Protein AF-A0A8H1RW98-F1 (afdb_monomer_lite)

Structure (mmCIF, N/CA/C/O backbone):
data_AF-A0A8H1RW98-F1
#
_entry.id   AF-A0A8H1RW98-F1
#
loop_
_atom_site.group_PDB
_atom_site.id
_atom_site.type_symbol
_atom_site.label_atom_id
_atom_site.label_alt_id
_atom_site.label_comp_id
_atom_site.label_asym_id
_atom_site.label_entity_id
_atom_site.label_seq_id
_atom_site.pdbx_PDB_ins_code
_atom_site.Cartn_x
_atom_site.Cartn_y
_atom_site.Cartn_z
_atom_site.occupancy
_atom_site.B_iso_or_equiv
_atom_site.auth_seq_id
_atom_site.auth_comp_id
_atom_site.auth_asym_id
_atom_site.auth_atom_id
_atom_site.pdbx_PDB_model_num
ATOM 1 N N . MET A 1 1 ? -6.382 10.572 14.762 1.00 83.38 1 MET A N 1
ATOM 2 C CA . MET A 1 1 ? -5.608 10.424 13.511 1.00 83.38 1 MET A CA 1
ATOM 3 C C . MET A 1 1 ? -4.223 9.894 13.833 1.00 83.38 1 MET A C 1
ATOM 5 O O . MET A 1 1 ? -3.528 10.492 14.649 1.00 83.38 1 MET A O 1
ATOM 9 N N . LYS A 1 2 ? -3.853 8.757 13.242 1.00 90.38 2 LYS A N 1
ATOM 10 C CA . LYS A 1 2 ? -2.533 8.124 13.359 1.00 90.38 2 LYS A CA 1
ATOM 11 C C . LYS A 1 2 ? -1.809 8.184 12.015 1.00 90.38 2 LYS A C 1
ATOM 13 O O . LYS A 1 2 ? -2.433 8.382 10.975 1.00 90.38 2 LYS A O 1
ATOM 18 N N . LYS A 1 3 ? -0.489 8.003 12.041 1.00 92.81 3 LYS A N 1
ATOM 19 C CA . LYS A 1 3 ? 0.333 7.902 10.831 1.00 92.81 3 LYS A CA 1
ATOM 20 C C . LYS A 1 3 ? 0.627 6.436 10.549 1.00 92.81 3 LYS A C 1
ATOM 22 O O . LYS A 1 3 ? 1.068 5.715 11.436 1.00 92.81 3 LYS A O 1
ATOM 27 N N . LEU A 1 4 ? 0.398 6.009 9.320 1.00 93.62 4 LEU A N 1
ATOM 28 C CA . LEU A 1 4 ? 0.648 4.661 8.833 1.00 93.62 4 LEU A CA 1
ATOM 29 C C . LEU A 1 4 ? 1.777 4.721 7.807 1.00 93.62 4 LEU A C 1
ATOM 31 O O . LEU A 1 4 ? 1.611 5.306 6.738 1.00 93.62 4 LEU A O 1
ATOM 35 N N . LEU A 1 5 ? 2.925 4.135 8.128 1.00 95.44 5 LEU A N 1
ATOM 36 C CA . LEU A 1 5 ? 4.028 3.974 7.189 1.00 95.44 5 LEU A CA 1
ATOM 37 C C . LEU A 1 5 ? 3.795 2.699 6.382 1.00 95.44 5 LEU A C 1
ATOM 39 O O . LEU A 1 5 ? 3.791 1.614 6.952 1.00 95.44 5 LEU A O 1
ATOM 43 N N . VAL A 1 6 ? 3.610 2.825 5.073 1.00 95.00 6 VAL A N 1
ATOM 44 C CA . VAL A 1 6 ? 3.503 1.692 4.149 1.00 95.00 6 VAL A CA 1
ATOM 45 C C . VAL A 1 6 ? 4.788 1.616 3.346 1.00 95.00 6 VAL A C 1
ATOM 47 O O . VAL A 1 6 ? 5.151 2.583 2.677 1.00 95.00 6 VAL A O 1
ATOM 50 N N . THR A 1 7 ? 5.458 0.473 3.394 1.00 95.00 7 THR A N 1
ATOM 51 C CA . THR A 1 7 ? 6.730 0.229 2.714 1.00 95.00 7 THR A CA 1
ATOM 52 C C . THR A 1 7 ? 6.557 -0.894 1.708 1.00 95.00 7 THR A C 1
ATOM 54 O O . THR A 1 7 ? 6.054 -1.960 2.045 1.00 95.00 7 THR A O 1
ATOM 57 N N . ALA A 1 8 ? 6.993 -0.677 0.4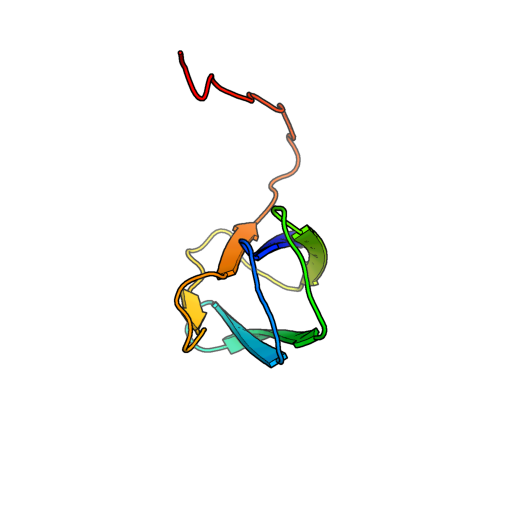75 1.00 94.19 8 ALA A N 1
ATOM 58 C CA . ALA A 1 8 ? 7.168 -1.727 -0.513 1.00 94.19 8 ALA A CA 1
ATOM 59 C C . ALA A 1 8 ? 8.656 -2.056 -0.645 1.00 94.19 8 ALA A C 1
ATOM 61 O O . ALA A 1 8 ? 9.494 -1.154 -0.680 1.00 94.19 8 ALA A O 1
ATOM 62 N N . LYS A 1 9 ? 8.984 -3.346 -0.753 1.00 94.31 9 LYS A N 1
ATOM 63 C CA . LYS A 1 9 ? 10.292 -3.792 -1.259 1.00 94.31 9 LYS A CA 1
ATOM 64 C C . LYS A 1 9 ? 10.401 -3.496 -2.763 1.00 94.31 9 LYS A C 1
ATOM 66 O O . LYS A 1 9 ? 9.517 -2.873 -3.343 1.00 94.31 9 LYS A O 1
ATOM 71 N N . LEU A 1 10 ? 11.458 -3.990 -3.405 1.00 94.12 10 LEU A N 1
ATOM 72 C CA . LEU A 1 10 ? 11.673 -3.848 -4.842 1.00 94.12 10 LEU A CA 1
ATOM 73 C C . LEU A 1 10 ? 10.449 -4.332 -5.635 1.00 94.12 10 LEU A C 1
ATOM 75 O O . LEU A 1 10 ? 9.930 -5.423 -5.390 1.00 94.12 10 LEU A O 1
ATOM 79 N N . PHE A 1 11 ? 10.017 -3.537 -6.611 1.00 91.94 11 PHE A N 1
ATOM 80 C CA . PHE A 1 11 ? 8.902 -3.883 -7.488 1.00 91.94 11 PHE A CA 1
ATOM 81 C C . PHE A 1 11 ? 9.143 -3.414 -8.919 1.00 91.94 11 PHE A C 1
ATOM 83 O O . PHE A 1 11 ? 9.802 -2.407 -9.172 1.00 91.94 11 PHE A O 1
ATOM 90 N N . ASN A 1 12 ? 8.565 -4.139 -9.872 1.00 93.88 12 ASN A N 1
ATOM 91 C CA . ASN A 1 12 ? 8.466 -3.720 -11.262 1.00 93.88 12 ASN A CA 1
ATOM 92 C C . ASN A 1 12 ? 7.056 -4.041 -11.765 1.00 93.88 12 ASN A C 1
ATOM 94 O O . ASN A 1 12 ? 6.661 -5.204 -11.790 1.00 93.88 12 ASN A O 1
ATOM 98 N N . GLY A 1 13 ? 6.294 -3.016 -12.129 1.00 93.19 13 GLY A N 1
ATOM 99 C CA . GLY A 1 13 ? 4.897 -3.134 -12.529 1.00 93.19 13 GLY A CA 1
ATOM 100 C C . GLY A 1 13 ? 3.957 -2.404 -11.574 1.00 93.19 13 GLY A C 1
ATOM 101 O O . GLY A 1 13 ? 4.273 -1.318 -11.089 1.00 93.19 13 GLY A O 1
ATOM 102 N N . ARG A 1 14 ? 2.767 -2.970 -11.360 1.00 94.38 14 ARG A N 1
ATOM 103 C CA . ARG A 1 14 ? 1.716 -2.394 -10.512 1.00 94.38 14 ARG A CA 1
ATOM 104 C C . ARG A 1 14 ? 1.415 -3.325 -9.349 1.00 94.38 14 ARG A C 1
ATOM 106 O O . ARG A 1 14 ? 1.059 -4.478 -9.568 1.00 94.38 14 ARG A O 1
ATOM 113 N N . ILE A 1 15 ? 1.534 -2.807 -8.136 1.00 94.00 15 ILE A N 1
ATOM 114 C CA . ILE A 1 15 ? 1.364 -3.542 -6.885 1.00 94.00 15 ILE A CA 1
ATOM 115 C C . ILE A 1 15 ? 0.223 -2.886 -6.104 1.00 94.00 15 ILE A C 1
ATOM 117 O O . ILE A 1 15 ? 0.467 -1.938 -5.348 1.00 94.00 15 ILE A O 1
ATOM 121 N N . PRO A 1 16 ? -1.030 -3.318 -6.330 1.00 95.69 16 PRO A N 1
ATOM 122 C CA . PRO A 1 16 ? -2.148 -2.885 -5.509 1.00 95.69 16 PRO A CA 1
ATOM 123 C C . PRO A 1 16 ? -2.006 -3.457 -4.097 1.00 95.69 16 PRO A C 1
ATOM 125 O O . PRO A 1 16 ? -1.535 -4.583 -3.915 1.00 95.69 16 PRO A O 1
ATOM 128 N N . PHE A 1 17 ? -2.418 -2.681 -3.101 1.00 95.19 17 PHE A N 1
ATOM 129 C CA . PHE A 1 17 ? -2.420 -3.100 -1.706 1.00 95.19 17 PHE A CA 1
ATOM 130 C C . PHE A 1 17 ? -3.591 -2.476 -0.947 1.00 95.19 17 PHE A C 1
ATOM 132 O O . PHE A 1 17 ? -4.067 -1.390 -1.293 1.00 95.19 17 PHE A O 1
ATOM 139 N N . ARG A 1 18 ? -4.009 -3.147 0.128 1.00 96.81 18 ARG A N 1
ATOM 140 C CA . ARG A 1 18 ? -4.997 -2.651 1.091 1.00 96.81 18 ARG A CA 1
ATOM 141 C C . ARG A 1 18 ? -4.490 -2.909 2.497 1.00 96.81 18 ARG A C 1
ATOM 143 O O . ARG A 1 18 ? -3.969 -3.982 2.788 1.00 96.81 18 ARG A O 1
ATOM 150 N N . ILE A 1 19 ? -4.629 -1.918 3.364 1.00 95.81 19 ILE A N 1
ATOM 151 C CA . ILE A 1 19 ? -4.311 -2.030 4.783 1.00 95.81 19 ILE A CA 1
ATOM 152 C C . ILE A 1 19 ? -5.621 -1.979 5.545 1.00 95.81 19 ILE A C 1
ATOM 154 O O . ILE A 1 19 ? -6.392 -1.030 5.385 1.00 95.81 19 ILE A O 1
ATOM 158 N N . LEU A 1 20 ? -5.872 -2.995 6.361 1.00 95.62 20 LEU A N 1
ATOM 159 C CA . LEU A 1 20 ? -7.109 -3.148 7.107 1.00 95.62 20 LEU A CA 1
ATOM 160 C C . LEU A 1 20 ? -6.837 -3.175 8.605 1.00 95.62 20 LEU A C 1
ATOM 162 O O . LEU A 1 20 ? -5.778 -3.605 9.045 1.00 95.62 20 LEU A O 1
ATOM 166 N N . GLN A 1 21 ? -7.826 -2.769 9.388 1.00 94.56 21 GLN A N 1
ATOM 167 C CA . GLN A 1 21 ? -7.871 -2.969 10.830 1.00 94.56 21 GLN A CA 1
ATOM 168 C C . GLN A 1 21 ? -9.268 -3.450 11.189 1.00 94.56 21 GLN A C 1
ATOM 170 O O . GLN A 1 21 ? -10.256 -2.808 10.829 1.00 94.56 21 GLN A O 1
ATOM 175 N N . ARG A 1 22 ? -9.363 -4.617 11.840 1.00 92.94 22 ARG A N 1
ATOM 176 C CA . ARG A 1 22 ? -10.648 -5.277 12.149 1.00 92.94 22 ARG A CA 1
ATOM 177 C C . ARG A 1 2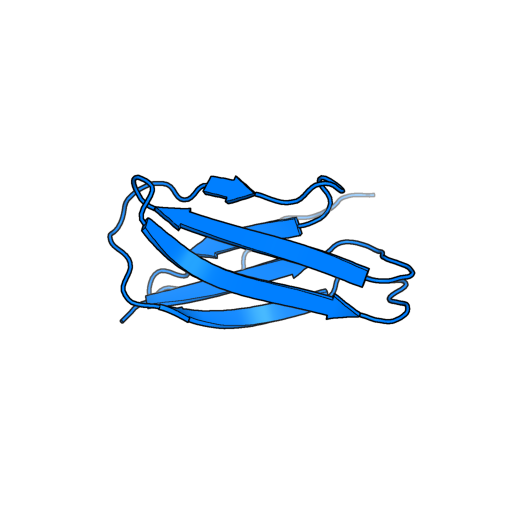2 ? -11.587 -5.389 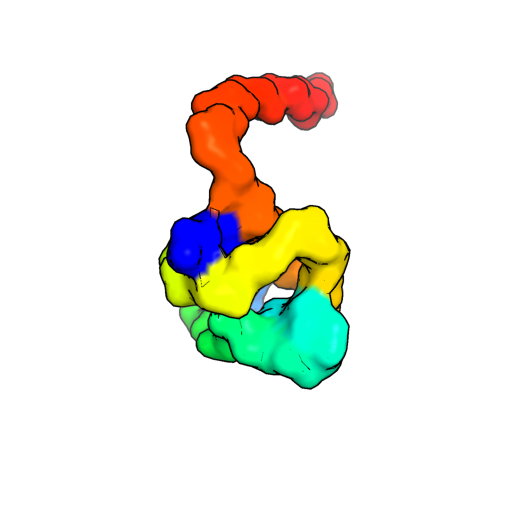10.929 1.00 92.94 22 ARG A C 1
ATOM 179 O O . ARG A 1 22 ? -12.790 -5.177 11.036 1.00 92.94 22 ARG A O 1
ATOM 186 N N . GLY A 1 23 ? -11.031 -5.656 9.744 1.00 92.25 23 GLY A N 1
ATOM 187 C CA . GLY A 1 23 ? -11.788 -5.748 8.487 1.00 92.25 23 GLY A CA 1
ATOM 188 C C . GLY A 1 23 ? -12.205 -4.410 7.856 1.00 92.25 23 GLY A C 1
ATOM 189 O O . GLY A 1 23 ? -12.750 -4.410 6.754 1.00 92.25 23 GLY A O 1
ATOM 190 N N . ARG A 1 24 ? -11.924 -3.261 8.488 1.00 94.25 24 ARG A N 1
ATOM 191 C CA . ARG A 1 24 ? -12.123 -1.926 7.900 1.00 94.25 24 ARG A CA 1
ATOM 192 C C . ARG A 1 24 ? -10.873 -1.492 7.145 1.00 94.25 24 ARG A C 1
ATOM 194 O O . ARG A 1 24 ? -9.776 -1.576 7.684 1.00 94.25 24 ARG A O 1
ATOM 201 N N . VAL A 1 25 ? -11.034 -0.970 5.932 1.00 95.56 25 VAL A N 1
ATOM 202 C CA . VAL A 1 25 ? -9.921 -0.405 5.155 1.00 95.56 25 VAL A CA 1
ATOM 203 C C . VAL A 1 25 ? -9.463 0.913 5.780 1.00 95.56 25 VAL A C 1
ATOM 205 O O . VAL A 1 25 ? -10.247 1.854 5.894 1.00 95.56 25 VAL A O 1
ATOM 208 N N . LEU A 1 26 ? -8.189 0.968 6.166 1.00 94.38 26 LEU A N 1
ATOM 209 C CA . LEU A 1 26 ? -7.509 2.175 6.634 1.00 94.38 26 LEU A CA 1
ATOM 210 C C . LEU A 1 26 ? -6.870 2.943 5.475 1.00 94.38 26 LEU A C 1
ATOM 212 O O . LEU A 1 26 ? -6.949 4.166 5.424 1.00 94.38 26 LEU A O 1
ATOM 216 N N . ALA A 1 27 ? -6.228 2.221 4.555 1.00 94.50 27 ALA A N 1
ATOM 217 C CA . ALA A 1 27 ? -5.576 2.784 3.379 1.00 94.50 27 ALA A CA 1
ATOM 218 C C . ALA A 1 27 ? -5.620 1.787 2.217 1.00 94.50 27 ALA A C 1
ATOM 220 O O . ALA A 1 27 ? -5.454 0.584 2.409 1.00 94.50 27 ALA A O 1
ATOM 221 N N . GLU A 1 28 ? -5.796 2.297 1.005 1.00 96.06 28 GLU A N 1
ATOM 222 C CA . GLU A 1 28 ? -5.736 1.533 -0.238 1.00 96.06 28 GLU A CA 1
ATOM 223 C C . GLU A 1 28 ? -4.900 2.317 -1.246 1.00 96.06 28 GLU A C 1
ATOM 225 O O . GLU A 1 28 ? -4.941 3.550 -1.288 1.00 96.06 28 GLU A O 1
ATOM 230 N N . GLY A 1 29 ? -4.104 1.610 -2.040 1.00 94.38 29 GLY A N 1
ATOM 231 C CA . GLY A 1 29 ? -3.256 2.253 -3.026 1.00 94.38 29 GLY A CA 1
ATOM 232 C C . GLY A 1 29 ? -2.637 1.277 -4.006 1.00 94.38 29 GLY A C 1
ATOM 233 O O . GLY A 1 29 ? -2.879 0.072 -3.988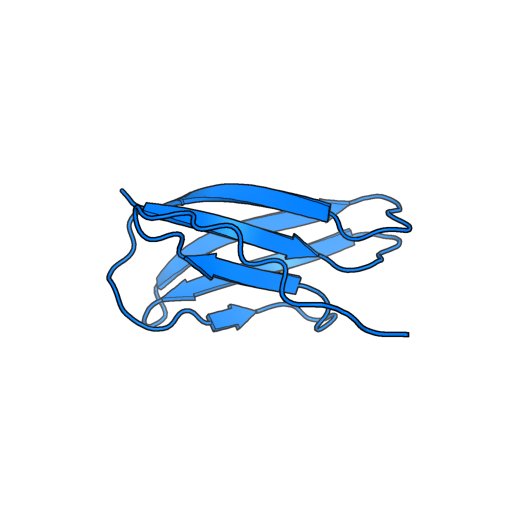 1.00 94.38 29 GLY A O 1
ATOM 234 N N . THR A 1 30 ? -1.832 1.816 -4.913 1.00 95.00 30 THR A N 1
ATOM 235 C CA . THR A 1 30 ? -1.077 1.020 -5.879 1.00 95.00 30 THR A CA 1
ATOM 236 C C . THR A 1 30 ? 0.299 1.633 -6.066 1.00 95.00 30 THR A C 1
ATOM 238 O O . THR A 1 30 ? 0.415 2.779 -6.502 1.00 95.00 30 THR A O 1
ATOM 241 N N . PHE A 1 31 ? 1.351 0.867 -5.780 1.00 92.25 31 PHE A N 1
ATOM 242 C CA . PHE A 1 31 ? 2.696 1.229 -6.224 1.00 92.25 31 PHE A CA 1
ATOM 243 C C . PHE A 1 31 ? 2.813 0.910 -7.712 1.00 92.25 31 PHE A C 1
ATOM 245 O O . PHE A 1 31 ? 2.460 -0.187 -8.133 1.00 92.25 31 PHE A O 1
ATOM 252 N N . SER A 1 32 ? 3.253 1.870 -8.521 1.00 92.62 32 SER A N 1
ATOM 253 C CA . SER A 1 32 ? 3.359 1.710 -9.974 1.00 92.62 32 SER A CA 1
ATOM 254 C C . SER A 1 32 ? 4.737 2.128 -10.465 1.00 92.62 32 SER A C 1
ATOM 256 O O . SER A 1 32 ? 5.297 3.104 -9.973 1.00 92.62 32 SER A O 1
ATOM 258 N N . GLY A 1 33 ? 5.253 1.416 -11.464 1.00 93.38 33 GLY A N 1
ATOM 259 C CA . GLY A 1 33 ? 6.545 1.694 -12.086 1.00 93.38 33 GLY A CA 1
ATOM 260 C C . GLY A 1 33 ? 7.602 0.682 -11.664 1.00 93.38 33 GLY A C 1
ATOM 261 O O . GLY A 1 33 ? 7.294 -0.483 -11.426 1.00 93.38 33 GLY A O 1
ATOM 262 N N . LYS A 1 34 ? 8.855 1.125 -11.594 1.00 93.56 34 LYS A N 1
ATOM 263 C CA . LYS A 1 34 ? 9.986 0.295 -11.191 1.00 93.56 34 LYS A CA 1
ATOM 264 C C . LYS A 1 34 ? 10.694 0.953 -10.017 1.00 93.56 34 LYS A C 1
ATOM 266 O O . LYS A 1 34 ? 11.120 2.097 -10.131 1.00 93.56 34 LYS A O 1
ATOM 271 N N . CYS A 1 35 ? 10.842 0.217 -8.926 1.00 91.38 35 CYS A N 1
ATOM 272 C CA . CYS A 1 35 ? 11.643 0.608 -7.779 1.00 91.38 35 CYS A CA 1
ATOM 273 C C . CYS A 1 35 ? 12.649 -0.503 -7.474 1.00 91.38 35 CYS A C 1
ATOM 275 O O . CYS A 1 35 ? 12.281 -1.670 -7.326 1.00 91.38 35 CYS A O 1
ATOM 277 N N . THR A 1 36 ? 13.929 -0.143 -7.442 1.00 91.56 36 THR A N 1
ATOM 278 C CA . THR A 1 36 ? 15.053 -1.058 -7.190 1.00 91.56 36 THR A CA 1
ATOM 279 C C . THR A 1 36 ? 15.516 -1.039 -5.735 1.00 91.56 36 THR A C 1
ATOM 281 O O . THR A 1 36 ? 16.471 -1.724 -5.393 1.00 91.56 36 THR A O 1
ATOM 284 N N . GLU A 1 37 ? 14.830 -0.285 -4.883 1.00 92.00 37 GLU A N 1
ATOM 285 C CA . GLU A 1 37 ? 15.088 -0.150 -3.452 1.00 92.00 37 GLU A CA 1
ATOM 286 C C . GLU A 1 37 ? 13.765 -0.185 -2.673 1.00 92.00 37 GLU A C 1
ATOM 288 O O . GLU A 1 37 ? 12.687 -0.288 -3.262 1.00 92.00 37 GLU A O 1
ATOM 293 N N . CYS A 1 38 ? 13.833 -0.156 -1.342 1.00 91.38 38 CYS A N 1
ATOM 294 C CA . CYS A 1 38 ? 12.630 -0.044 -0.525 1.00 91.38 38 CYS A CA 1
ATOM 295 C C . CYS A 1 38 ? 12.037 1.362 -0.665 1.00 91.38 38 CYS A C 1
ATOM 297 O O . CYS A 1 38 ? 12.732 2.354 -0.468 1.00 91.38 38 CYS A O 1
ATOM 299 N N . TYR A 1 39 ? 10.740 1.445 -0.944 1.00 90.50 39 TYR A N 1
ATOM 300 C CA . TYR A 1 39 ? 10.021 2.710 -1.043 1.00 90.50 39 TYR A CA 1
ATOM 301 C C . TYR A 1 39 ? 8.931 2.781 0.016 1.00 90.50 39 TYR A C 1
ATOM 303 O O . TYR A 1 39 ? 8.079 1.894 0.095 1.00 90.50 39 TYR A O 1
ATOM 311 N N . SER A 1 40 ? 8.926 3.858 0.797 1.00 92.25 40 SER A N 1
ATOM 312 C CA . SER A 1 40 ? 7.936 4.073 1.848 1.00 92.25 40 SER A CA 1
ATOM 313 C C . SER A 1 40 ? 7.089 5.314 1.599 1.00 92.25 40 SER A C 1
ATOM 315 O O . SER A 1 40 ? 7.555 6.325 1.075 1.00 92.25 40 SER A O 1
ATOM 317 N N . ARG A 1 41 ? 5.830 5.256 2.031 1.00 93.38 41 ARG A N 1
ATOM 318 C CA . ARG A 1 41 ? 4.896 6.381 2.014 1.00 93.38 41 ARG A CA 1
ATOM 319 C C . ARG A 1 41 ? 4.090 6.407 3.307 1.00 93.38 41 ARG A C 1
ATOM 321 O O . ARG A 1 41 ? 3.660 5.367 3.797 1.00 93.38 41 ARG A O 1
ATOM 328 N N . ILE A 1 42 ? 3.880 7.604 3.844 1.00 94.56 42 ILE A N 1
ATOM 329 C CA . ILE A 1 42 ? 3.068 7.823 5.043 1.00 94.56 42 ILE A CA 1
ATOM 330 C C . ILE A 1 42 ? 1.635 8.163 4.629 1.00 94.56 42 ILE A C 1
ATOM 332 O O . ILE A 1 42 ? 1.425 8.972 3.728 1.00 94.56 42 ILE A O 1
ATOM 336 N N . TYR A 1 43 ? 0.671 7.564 5.320 1.00 93.00 43 TYR A N 1
ATOM 337 C CA . TYR A 1 43 ? -0.756 7.842 5.209 1.00 93.00 43 TYR A CA 1
ATOM 338 C C . TYR A 1 43 ? -1.285 8.314 6.561 1.00 93.00 43 TYR A C 1
ATOM 340 O O . TYR A 1 43 ? -0.925 7.760 7.599 1.00 93.00 43 TYR A O 1
ATOM 348 N N . GLU A 1 44 ? -2.145 9.325 6.562 1.00 93.44 44 GLU A N 1
ATOM 349 C CA . GLU A 1 44 ? -2.896 9.710 7.756 1.00 93.44 44 GLU A CA 1
ATOM 350 C C . GLU A 1 44 ? -4.207 8.931 7.780 1.00 93.44 44 GLU A C 1
ATOM 352 O O . GLU A 1 44 ? -5.004 9.017 6.848 1.00 93.44 44 GLU A O 1
ATOM 357 N N . VAL A 1 45 ? -4.404 8.132 8.827 1.00 92.75 45 VAL A N 1
ATOM 358 C CA . VAL A 1 45 ? -5.532 7.203 8.937 1.00 92.75 45 VAL A CA 1
ATOM 359 C C . VAL A 1 45 ? -6.218 7.333 10.291 1.00 92.75 45 VAL A C 1
ATOM 361 O O . VAL A 1 45 ? -5.609 7.693 11.305 1.00 92.75 45 VAL A O 1
ATOM 364 N N . ASP A 1 46 ? -7.502 7.007 10.317 1.00 91.94 46 ASP A N 1
ATOM 365 C CA . ASP A 1 46 ? -8.259 6.830 11.550 1.00 91.94 46 ASP A CA 1
ATOM 366 C C . ASP A 1 46 ? -8.134 5.369 12.005 1.00 91.94 46 ASP A C 1
ATOM 368 O O . ASP A 1 46 ? -8.880 4.504 11.555 1.00 91.94 46 ASP A O 1
ATOM 372 N N . ALA A 1 47 ? -7.122 5.088 12.830 1.00 89.56 47 ALA A N 1
ATOM 373 C CA . ALA A 1 47 ? -6.792 3.745 13.305 1.00 89.56 47 ALA A CA 1
ATOM 374 C C . ALA A 1 47 ? -6.690 3.696 14.838 1.00 89.56 47 ALA A C 1
ATOM 376 O O . ALA A 1 47 ? -6.250 4.664 15.469 1.00 89.56 47 ALA A O 1
ATOM 377 N N . SER A 1 48 ? -7.055 2.555 15.428 1.00 89.50 48 SER A N 1
ATOM 378 C CA . SER A 1 48 ? -6.852 2.219 16.843 1.00 89.50 48 SER A CA 1
ATOM 379 C C . SER A 1 48 ? -5.427 1.701 17.104 1.00 89.50 48 SER A C 1
ATOM 381 O O . SER A 1 48 ? -4.563 1.736 16.228 1.00 89.50 48 SER A O 1
ATOM 383 N N . ASP A 1 49 ? -5.131 1.296 18.339 1.00 85.69 49 ASP A N 1
ATOM 384 C CA . ASP A 1 49 ? -3.852 0.698 18.775 1.00 85.69 49 ASP A CA 1
ATOM 385 C C . ASP A 1 49 ? -3.720 -0.791 18.430 1.00 85.69 49 ASP A C 1
ATOM 387 O O . ASP A 1 49 ? -2.756 -1.438 18.824 1.00 85.69 49 ASP A O 1
ATOM 391 N N . GLU A 1 50 ? -4.691 -1.342 17.714 1.00 88.56 50 GLU A N 1
ATOM 392 C CA . GLU A 1 50 ? -4.732 -2.761 17.394 1.00 88.56 50 GLU A CA 1
ATOM 393 C C . GLU A 1 50 ? -3.978 -3.112 16.124 1.00 88.56 50 GLU A C 1
ATOM 395 O O . GLU A 1 50 ? -3.695 -2.255 15.279 1.00 88.56 50 GLU A O 1
ATOM 400 N N . ASP A 1 51 ? -3.740 -4.412 15.972 1.00 89.75 51 ASP A N 1
ATOM 401 C CA . ASP A 1 51 ? -3.118 -4.989 14.799 1.00 89.75 51 ASP A CA 1
ATOM 402 C C . ASP A 1 51 ? -3.809 -4.598 13.494 1.00 89.75 51 ASP A C 1
ATOM 404 O O . ASP A 1 51 ? -5.036 -4.479 13.375 1.00 89.75 51 ASP A O 1
ATOM 408 N N . ILE A 1 52 ? -2.961 -4.437 12.486 1.00 93.56 52 ILE A N 1
ATOM 409 C CA . ILE A 1 52 ? -3.345 -4.168 11.111 1.00 93.56 52 ILE A CA 1
ATOM 410 C C . ILE A 1 52 ? -3.018 -5.379 10.244 1.00 93.56 52 ILE A C 1
ATOM 412 O O . ILE A 1 52 ? -2.084 -6.134 10.504 1.00 93.56 52 ILE A O 1
ATOM 416 N N . THR A 1 53 ? -3.773 -5.546 9.170 1.00 95.44 53 THR A N 1
ATOM 417 C CA . THR A 1 53 ? -3.568 -6.589 8.169 1.00 95.44 53 THR A CA 1
ATOM 418 C C . THR A 1 53 ? -3.180 -5.946 6.849 1.00 95.44 53 THR A C 1
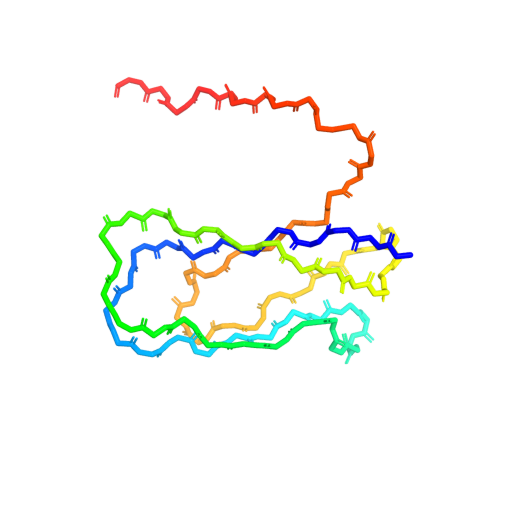ATOM 420 O O . THR A 1 53 ? -3.803 -4.974 6.419 1.00 95.44 53 THR A O 1
ATOM 423 N N . VAL A 1 54 ? -2.152 -6.490 6.202 1.00 95.44 54 VAL A N 1
ATOM 424 C CA . VAL A 1 54 ? -1.714 -6.062 4.872 1.00 95.44 54 VAL A CA 1
ATOM 425 C C . VAL A 1 54 ? -2.202 -7.074 3.845 1.00 95.44 54 VAL A C 1
ATOM 427 O O . VAL A 1 54 ? -1.742 -8.212 3.824 1.00 95.44 54 VAL A O 1
ATOM 430 N N . GLU A 1 55 ? -3.103 -6.652 2.966 1.00 95.94 55 GLU A N 1
ATOM 431 C CA . GLU A 1 55 ? -3.497 -7.414 1.786 1.00 95.94 55 GLU A CA 1
ATOM 432 C C . GLU A 1 55 ? -2.675 -6.939 0.585 1.00 95.94 55 GLU A C 1
ATOM 434 O O . GLU A 1 55 ? -2.820 -5.812 0.106 1.00 95.94 55 GLU A O 1
ATOM 439 N N . CYS A 1 56 ? -1.786 -7.803 0.094 1.00 92.88 56 CYS A N 1
ATOM 440 C CA . CYS A 1 56 ? -0.975 -7.557 -1.093 1.00 92.88 56 CYS A CA 1
ATOM 441 C C . CYS A 1 56 ? -0.668 -8.884 -1.791 1.00 92.88 56 CYS A C 1
ATOM 443 O O . CYS A 1 56 ? -0.006 -9.745 -1.215 1.00 92.88 56 CYS A O 1
ATOM 445 N N . ASN A 1 57 ? -1.080 -9.021 -3.054 1.00 87.44 57 ASN A N 1
ATOM 446 C CA . ASN A 1 57 ? -0.874 -10.252 -3.830 1.00 87.44 57 ASN A CA 1
ATOM 447 C C . ASN A 1 57 ? 0.606 -10.635 -3.981 1.00 87.44 57 ASN A C 1
AT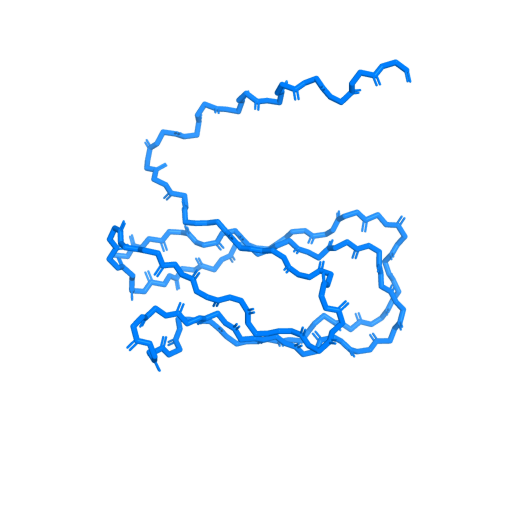OM 449 O O . ASN A 1 57 ? 0.929 -11.806 -4.134 1.00 87.44 57 ASN A O 1
ATOM 453 N N . ALA A 1 58 ? 1.504 -9.650 -3.953 1.00 85.50 58 ALA A N 1
ATOM 454 C CA . ALA A 1 58 ? 2.932 -9.873 -4.141 1.00 85.50 58 ALA A CA 1
ATOM 455 C C . ALA A 1 58 ? 3.687 -10.162 -2.829 1.00 85.50 58 ALA A C 1
ATOM 457 O O . ALA A 1 58 ? 4.857 -10.522 -2.885 1.00 85.50 58 ALA A O 1
ATOM 458 N N . GLY A 1 59 ? 3.072 -9.970 -1.653 1.00 89.38 59 GLY A N 1
ATOM 459 C CA . GLY A 1 59 ? 3.739 -10.190 -0.358 1.00 89.38 59 GLY A CA 1
ATOM 460 C C . GLY A 1 59 ? 4.955 -9.286 -0.090 1.00 89.38 59 GLY A C 1
ATOM 461 O O . GLY A 1 59 ? 5.758 -9.565 0.797 1.00 89.38 59 GLY A O 1
ATOM 462 N N . ILE A 1 60 ? 5.119 -8.205 -0.861 1.00 91.31 60 ILE A N 1
ATOM 463 C CA . ILE A 1 60 ? 6.266 -7.281 -0.771 1.00 91.31 60 ILE A CA 1
ATOM 464 C C . ILE A 1 60 ? 5.951 -5.971 -0.045 1.00 91.31 60 ILE A C 1
ATOM 466 O O . ILE A 1 60 ? 6.835 -5.127 0.088 1.00 91.31 60 ILE A O 1
ATOM 470 N N . VAL A 1 61 ? 4.699 -5.781 0.374 1.00 94.69 61 VAL A N 1
ATOM 471 C CA . VAL A 1 61 ? 4.249 -4.587 1.092 1.00 94.69 61 VAL A CA 1
ATOM 472 C C . VAL A 1 61 ? 4.174 -4.910 2.578 1.00 94.69 61 VAL A C 1
ATOM 474 O O . VAL A 1 61 ? 3.620 -5.936 2.963 1.00 94.69 61 VAL A O 1
ATOM 477 N N . SER A 1 62 ? 4.713 -4.024 3.404 1.00 95.19 62 SER A N 1
ATOM 478 C CA . SER A 1 62 ? 4.545 -4.012 4.852 1.00 95.19 62 SER A CA 1
ATOM 479 C C . SER A 1 62 ? 3.943 -2.682 5.291 1.00 95.19 62 SER A C 1
ATOM 481 O O . SER A 1 62 ? 4.029 -1.675 4.583 1.00 95.19 62 SER A O 1
ATOM 483 N N . ALA A 1 63 ? 3.306 -2.674 6.457 1.00 94.88 63 ALA A N 1
ATOM 484 C CA . ALA A 1 63 ? 2.748 -1.463 7.031 1.00 94.88 63 ALA A CA 1
ATOM 485 C C . ALA A 1 63 ? 2.992 -1.412 8.537 1.00 94.88 63 ALA A C 1
ATOM 487 O O . ALA A 1 63 ? 3.021 -2.441 9.210 1.00 94.88 63 ALA A O 1
ATOM 488 N N . THR A 1 64 ? 3.177 -0.205 9.063 1.00 93.25 64 THR A N 1
ATOM 489 C CA . THR A 1 64 ? 3.453 0.031 10.481 1.00 93.25 64 THR A CA 1
ATOM 490 C C . THR A 1 64 ? 2.723 1.283 10.942 1.00 93.25 64 THR A C 1
ATOM 492 O O . THR A 1 64 ? 2.892 2.359 10.364 1.00 93.25 64 THR A O 1
ATOM 495 N N . LEU A 1 65 ? 1.907 1.154 11.990 1.00 91.88 65 LEU A N 1
ATOM 496 C CA . LEU A 1 65 ? 1.326 2.307 12.674 1.00 91.88 65 LEU A CA 1
ATOM 497 C C . LEU A 1 65 ? 2.415 2.995 13.499 1.00 91.88 65 LEU A C 1
ATOM 499 O O . LEU A 1 65 ? 3.014 2.403 14.393 1.00 91.88 65 LEU A O 1
ATOM 503 N N . LEU A 1 66 ? 2.673 4.260 13.193 1.00 89.19 66 LEU A N 1
ATOM 504 C CA . LEU A 1 66 ? 3.626 5.082 13.918 1.00 89.19 66 LEU A CA 1
ATOM 505 C C . LEU A 1 66 ? 2.932 5.653 15.159 1.00 89.19 66 LEU A C 1
ATOM 507 O O . LEU A 1 66 ? 2.110 6.568 15.058 1.00 89.19 66 LEU A O 1
ATOM 511 N N . HIS A 1 67 ? 3.273 5.131 16.338 1.00 75.62 67 HIS A N 1
ATOM 512 C CA . HIS A 1 67 ? 2.984 5.813 17.599 1.00 75.62 67 HIS A CA 1
ATOM 513 C C . HIS A 1 67 ? 3.964 6.964 17.820 1.00 75.62 67 HIS A C 1
ATOM 515 O O . HIS A 1 67 ? 5.091 6.925 17.338 1.00 75.62 67 HIS A O 1
ATOM 521 N N . GLY A 1 68 ? 3.526 8.010 18.527 1.00 58.41 68 GLY A N 1
ATOM 522 C CA . GLY A 1 68 ? 4.203 9.307 18.688 1.00 58.41 68 GLY A CA 1
ATOM 523 C C . GLY A 1 68 ? 5.569 9.319 19.396 1.00 58.41 68 GLY A C 1
ATOM 524 O O . GLY A 1 68 ? 5.912 10.315 20.023 1.00 58.41 68 GLY A O 1
ATOM 525 N N . ARG A 1 69 ? 6.370 8.259 19.291 1.00 45.03 69 ARG A N 1
ATOM 526 C CA . ARG A 1 69 ? 7.809 8.255 19.553 1.00 45.03 69 ARG A CA 1
ATOM 527 C C . ARG A 1 69 ? 8.503 7.510 18.423 1.00 45.03 69 ARG A C 1
ATOM 529 O O . ARG A 1 69 ? 8.721 6.307 18.493 1.00 45.03 69 ARG A O 1
ATOM 536 N N . ILE A 1 70 ? 8.873 8.248 17.384 1.00 44.81 70 ILE A N 1
ATOM 537 C CA . ILE A 1 70 ? 9.890 7.788 16.443 1.00 44.81 70 ILE A CA 1
ATOM 538 C C . ILE A 1 70 ? 11.234 7.914 17.177 1.00 44.81 70 ILE A C 1
ATOM 540 O O . ILE A 1 70 ? 11.903 8.940 17.107 1.00 44.81 70 ILE A O 1
ATOM 544 N N . GLY A 1 71 ? 11.590 6.893 17.954 1.00 37.44 71 GLY A N 1
ATOM 545 C CA . GLY A 1 71 ? 12.988 6.541 18.152 1.00 37.44 71 GLY A CA 1
ATOM 546 C C . GLY A 1 71 ? 13.355 5.662 16.969 1.00 37.44 71 GLY A C 1
ATOM 547 O O . GLY A 1 71 ? 12.939 4.508 16.922 1.00 37.44 71 GLY A O 1
ATOM 548 N N . LEU A 1 72 ? 14.034 6.222 15.969 1.00 42.38 72 LEU A N 1
ATOM 549 C CA . LEU A 1 72 ? 14.639 5.438 14.894 1.00 42.38 72 LEU A CA 1
ATOM 550 C C . LEU A 1 72 ? 15.752 4.577 15.508 1.00 42.38 72 LEU A C 1
ATOM 552 O O . LEU A 1 72 ? 16.916 4.956 15.464 1.00 42.38 72 LEU A O 1
ATOM 556 N N . SER A 1 73 ? 15.409 3.428 16.084 1.00 41.25 73 SER A N 1
ATOM 557 C CA . SER A 1 73 ? 16.361 2.326 16.171 1.00 41.25 73 SER A CA 1
ATOM 558 C C . SER A 1 73 ? 16.353 1.645 14.808 1.00 41.25 73 SER A C 1
ATOM 560 O O . SER A 1 73 ? 15.581 0.722 14.556 1.00 41.25 73 SER A O 1
ATOM 562 N N . LEU A 1 74 ? 17.191 2.147 13.896 1.00 47.06 74 LEU A N 1
ATOM 563 C CA . LEU A 1 74 ? 17.794 1.274 12.894 1.00 47.06 74 LEU A CA 1
ATOM 564 C C . LEU A 1 74 ? 18.727 0.335 13.671 1.00 47.06 74 LEU A C 1
ATOM 566 O O . LEU A 1 74 ? 19.914 0.610 13.819 1.00 47.06 74 LEU A O 1
ATOM 570 N N . GLU A 1 75 ? 18.181 -0.739 14.232 1.00 44.69 75 GLU A N 1
ATOM 571 C CA . GLU A 1 75 ? 19.002 -1.868 14.654 1.00 44.69 75 GLU A CA 1
ATOM 572 C C . GLU A 1 75 ? 19.409 -2.634 13.392 1.00 44.69 75 GLU A C 1
ATOM 574 O O . GLU A 1 75 ? 18.629 -3.369 12.793 1.00 44.69 75 GLU A O 1
ATOM 579 N N . ASP A 1 76 ? 20.622 -2.309 12.945 1.00 48.06 76 ASP A N 1
ATOM 580 C CA . ASP A 1 76 ? 21.644 -3.240 12.468 1.00 48.06 76 ASP A CA 1
ATOM 581 C C . ASP A 1 76 ? 21.143 -4.406 11.592 1.00 48.06 76 ASP A C 1
ATOM 583 O O . ASP A 1 76 ? 20.950 -5.537 12.039 1.00 48.06 76 ASP A O 1
ATOM 587 N N . ALA A 1 77 ? 20.997 -4.150 10.288 1.00 42.81 77 ALA A N 1
ATOM 588 C CA . ALA A 1 77 ? 21.139 -5.217 9.303 1.00 42.81 77 ALA A CA 1
ATOM 589 C C . ALA A 1 77 ? 22.641 -5.470 9.127 1.00 42.81 77 ALA A C 1
ATOM 591 O O . ALA A 1 77 ? 23.317 -4.799 8.346 1.00 42.81 77 ALA A O 1
ATOM 592 N N . GLY A 1 78 ? 23.145 -6.383 9.951 1.00 52.06 78 GLY A N 1
ATOM 593 C CA . GLY A 1 78 ? 24.553 -6.695 10.065 1.00 52.06 78 GLY A CA 1
ATOM 594 C C . GLY A 1 78 ? 25.166 -7.383 8.842 1.00 52.06 78 GLY A C 1
ATOM 595 O O . GLY A 1 78 ? 24.541 -8.211 8.177 1.00 52.06 78 GLY A O 1
ATOM 596 N N . LYS A 1 79 ? 26.461 -7.073 8.723 1.00 37.16 79 LYS A N 1
ATOM 597 C CA . LYS A 1 79 ? 27.577 -7.736 8.033 1.00 37.16 79 LYS A CA 1
ATOM 598 C C . LYS A 1 79 ? 27.730 -7.578 6.520 1.00 37.16 79 LYS A C 1
ATOM 600 O O . LYS A 1 79 ? 26.920 -8.131 5.750 1.00 37.16 79 LYS A O 1
#

Radius of gyration: 13.27 Å; chains: 1; bounding box: 40×21×32 Å

Secondary structure (DSSP, 8-state):
-EEEEEEE-SEEEEEEEEEEETTEEEEEEEEEEEESS-EEEEEEE---SS--EEE-TTS-EEEEEE-S-----------

Sequence (79 aa):
MKKLLVTAKLFNGRIPFRILQRGRVLAEGTFSGKCTECYSRIYEVDASDEDITVECNAGIVSATLLHGRIGLSLEDAGK

Organism: Escherichia coli (NCBI:txid562)

pLDDT: mean 85.37, std 17.47, range [37.16, 96.81]

Foldseek 3Di:
DWKKKKKFAWDAAKKWKFKDDPNHTFDTDIDGHGDNGMDIDIDDGDDDPDDMDMDIPVPRMDMDTDDPDPPPPPPDPDD